Protein AF-A0A529NIE1-F1 (afdb_monomer_lite)

Secondary structure (DSSP, 8-state):
----THHHHHHHHHHH-----PPPPPP--SPP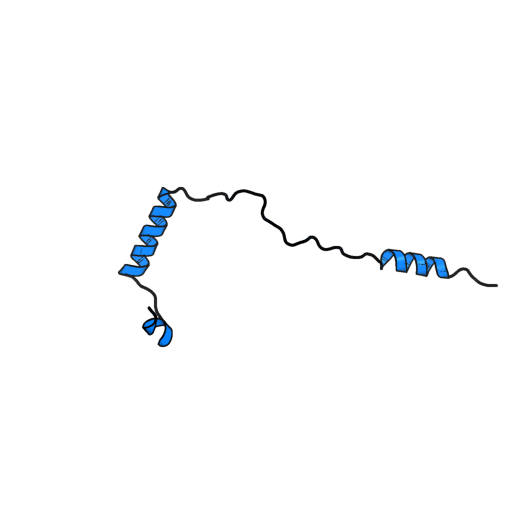--SS-HHHHHHHHHHHHHIIIII-----SHHHHHH-

Radius of gyration: 31.29 Å; chains: 1; bounding box: 40×26×90 Å

Structure (mmCIF, N/CA/C/O backbone):
data_AF-A0A529NIE1-F1
#
_entry.id   AF-A0A529NIE1-F1
#
loop_
_atom_site.group_PDB
_atom_site.id
_atom_site.type_symbol
_atom_site.label_atom_id
_atom_site.label_alt_id
_atom_site.label_comp_id
_atom_site.label_asym_id
_atom_site.label_entity_id
_atom_site.label_seq_id
_atom_site.pdbx_PDB_ins_code
_atom_site.Cartn_x
_atom_site.Cartn_y
_atom_site.Cartn_z
_atom_site.occupancy
_atom_site.B_iso_or_equiv
_atom_site.auth_seq_id
_atom_site.auth_comp_id
_atom_site.auth_asym_id
_atom_site.auth_atom_id
_atom_site.pdbx_PDB_model_num
ATOM 1 N N . MET A 1 1 ? 13.852 -7.139 -75.247 1.00 43.50 1 MET A N 1
ATOM 2 C CA . MET A 1 1 ? 14.728 -6.261 -74.439 1.00 43.50 1 MET A CA 1
ATOM 3 C C . MET A 1 1 ? 14.245 -6.304 -72.997 1.00 43.50 1 MET A C 1
ATOM 5 O O . MET A 1 1 ? 13.160 -5.815 -72.722 1.00 43.50 1 MET A O 1
ATOM 9 N N . SER A 1 2 ? 14.982 -6.978 -72.110 1.00 51.59 2 SER A N 1
ATOM 10 C CA . SER A 1 2 ? 14.585 -7.180 -70.709 1.00 51.59 2 SER A CA 1
ATOM 11 C C . SER A 1 2 ? 14.898 -5.925 -69.889 1.00 51.59 2 SER A C 1
ATOM 13 O O . SER A 1 2 ? 16.064 -5.592 -69.669 1.00 51.59 2 SER A O 1
ATOM 15 N N . ALA A 1 3 ? 13.862 -5.183 -69.497 1.00 55.28 3 ALA A N 1
ATOM 16 C CA . ALA A 1 3 ? 13.999 -4.024 -68.626 1.00 55.28 3 ALA A CA 1
ATOM 17 C C . ALA A 1 3 ? 14.208 -4.494 -67.177 1.00 55.28 3 ALA A C 1
ATOM 19 O O . ALA A 1 3 ? 13.456 -5.307 -66.645 1.00 55.28 3 ALA A O 1
ATOM 20 N N . ARG A 1 4 ? 15.258 -3.969 -66.547 1.00 62.97 4 ARG A N 1
ATOM 21 C CA . ARG A 1 4 ? 15.775 -4.306 -65.214 1.00 62.97 4 ARG A CA 1
ATOM 22 C C . ARG A 1 4 ? 14.774 -3.893 -64.113 1.00 62.97 4 ARG A C 1
ATOM 24 O O . ARG A 1 4 ? 14.975 -2.874 -63.461 1.00 62.97 4 ARG A O 1
ATOM 31 N N . SER A 1 5 ? 13.681 -4.635 -63.912 1.00 59.94 5 SER A N 1
ATOM 32 C CA . SER A 1 5 ? 12.605 -4.253 -62.971 1.00 59.94 5 SER A CA 1
ATOM 33 C C . SER A 1 5 ? 12.859 -4.636 -61.501 1.00 59.94 5 SER A C 1
ATOM 35 O O . SER A 1 5 ? 12.213 -4.092 -60.606 1.00 59.94 5 SER A O 1
ATOM 37 N N . GLY A 1 6 ? 13.847 -5.490 -61.209 1.00 69.69 6 GLY A N 1
ATOM 38 C CA . GLY A 1 6 ? 14.082 -6.025 -59.856 1.00 69.69 6 GLY A CA 1
ATOM 39 C C . GLY A 1 6 ? 14.624 -5.031 -58.817 1.00 69.69 6 GLY A C 1
ATOM 40 O O . GLY A 1 6 ? 14.545 -5.282 -57.620 1.00 69.69 6 GLY A O 1
ATOM 41 N N . GLY A 1 7 ? 15.153 -3.873 -59.229 1.00 80.69 7 GLY A N 1
ATOM 42 C CA . GLY A 1 7 ? 15.778 -2.921 -58.299 1.00 80.69 7 GLY A CA 1
ATOM 43 C C . GLY A 1 7 ? 14.791 -2.165 -57.400 1.00 80.69 7 GLY A C 1
ATOM 44 O O . GLY A 1 7 ? 15.173 -1.679 -56.336 1.00 80.69 7 GLY A O 1
ATOM 45 N N . ARG A 1 8 ? 13.526 -2.013 -57.814 1.00 81.19 8 ARG A N 1
ATOM 46 C CA . ARG A 1 8 ? 12.478 -1.439 -56.949 1.00 81.19 8 ARG A CA 1
ATOM 47 C C . ARG A 1 8 ? 12.027 -2.470 -55.918 1.00 81.19 8 ARG A C 1
ATOM 49 O O . ARG A 1 8 ? 11.959 -2.135 -54.742 1.00 81.19 8 ARG A O 1
ATOM 56 N N . ASP A 1 9 ? 11.814 -3.699 -56.365 1.00 81.62 9 ASP A N 1
ATOM 57 C CA . ASP A 1 9 ? 11.365 -4.810 -55.531 1.00 81.62 9 ASP A CA 1
ATOM 58 C C . ASP A 1 9 ? 12.407 -5.168 -54.457 1.00 81.62 9 ASP A C 1
ATOM 60 O O . ASP A 1 9 ? 12.091 -5.259 -53.275 1.00 81.62 9 ASP A O 1
ATOM 64 N N . ALA A 1 10 ? 13.695 -5.187 -54.823 1.00 81.44 10 ALA A N 1
ATOM 65 C CA . ALA A 1 10 ? 14.797 -5.353 -53.872 1.00 81.44 10 ALA A CA 1
ATOM 66 C C . ALA A 1 10 ? 14.842 -4.241 -52.806 1.00 81.44 10 ALA A C 1
ATOM 68 O O . ALA A 1 10 ? 15.057 -4.512 -51.627 1.00 81.44 10 ALA A O 1
ATOM 69 N N . ARG A 1 11 ? 14.596 -2.980 -53.195 1.00 81.88 11 ARG A N 1
ATOM 70 C CA . ARG A 1 11 ? 14.547 -1.843 -52.257 1.00 81.88 11 ARG A CA 1
ATOM 71 C C . ARG A 1 11 ? 13.306 -1.867 -51.370 1.00 81.88 11 ARG A C 1
ATOM 73 O O . ARG A 1 11 ? 13.381 -1.435 -50.225 1.00 81.88 11 ARG A O 1
ATOM 80 N N . GLN A 1 12 ? 12.179 -2.346 -51.889 1.00 81.00 12 GLN A N 1
ATOM 81 C CA . GLN A 1 12 ? 10.961 -2.547 -51.111 1.00 81.00 12 GLN A CA 1
ATOM 82 C C . GLN A 1 12 ? 11.170 -3.648 -50.073 1.00 81.00 12 GLN A C 1
ATOM 84 O O . GLN A 1 12 ? 10.913 -3.408 -48.897 1.00 81.00 12 GLN A O 1
ATOM 89 N N . LYS A 1 13 ? 11.743 -4.785 -50.484 1.00 79.94 13 LYS A N 1
ATOM 90 C CA . LYS A 1 13 ? 12.061 -5.911 -49.604 1.00 79.94 13 LYS A CA 1
ATOM 91 C C . LYS A 1 13 ? 13.013 -5.509 -48.477 1.00 79.94 13 LYS A C 1
ATOM 93 O O . LYS A 1 13 ? 12.708 -5.758 -47.322 1.00 79.94 13 LYS A O 1
ATOM 98 N N . LEU A 1 14 ? 14.090 -4.782 -48.787 1.00 79.62 14 LEU A N 1
ATOM 99 C CA . LEU A 1 14 ? 15.027 -4.249 -47.784 1.00 79.62 14 LEU A CA 1
ATOM 100 C C . LEU A 1 14 ? 14.377 -3.278 -46.782 1.00 79.62 14 LEU A C 1
ATOM 102 O O . LEU A 1 14 ? 14.843 -3.164 -45.654 1.00 79.62 14 LEU A O 1
ATOM 106 N N . ARG A 1 15 ? 13.321 -2.554 -47.178 1.00 76.12 15 ARG A N 1
ATOM 107 C CA . ARG A 1 15 ? 12.581 -1.662 -46.268 1.00 76.12 15 ARG A CA 1
ATOM 108 C C . ARG A 1 15 ? 11.562 -2.409 -45.415 1.00 76.12 15 ARG A C 1
ATOM 110 O O . ARG A 1 15 ? 11.336 -2.009 -44.278 1.00 76.12 15 ARG A O 1
ATOM 117 N N . SER A 1 16 ? 10.934 -3.445 -45.969 1.00 75.19 16 SER A N 1
ATOM 118 C CA . SER A 1 16 ? 9.959 -4.270 -45.255 1.00 75.19 16 SER A CA 1
ATOM 119 C C . SER A 1 16 ? 10.610 -5.291 -44.325 1.00 75.19 16 SER A C 1
ATOM 121 O O . SER A 1 16 ? 9.980 -5.700 -43.360 1.00 75.19 16 SER A O 1
ATOM 123 N N . ASP A 1 17 ? 11.865 -5.673 -44.577 1.00 73.19 17 ASP A N 1
ATOM 124 C CA . ASP A 1 17 ? 12.636 -6.646 -43.787 1.00 73.19 17 ASP A CA 1
ATOM 125 C C . ASP A 1 17 ? 13.220 -6.037 -42.499 1.00 73.19 17 ASP A C 1
ATOM 127 O O . ASP A 1 17 ? 14.337 -6.322 -42.065 1.00 73.19 17 ASP A O 1
ATOM 131 N N . ARG A 1 18 ? 12.469 -5.117 -41.887 1.00 68.88 18 ARG A N 1
ATOM 132 C 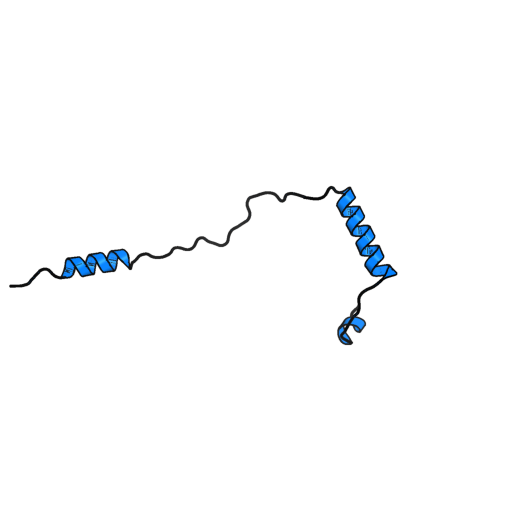CA . ARG A 1 18 ? 12.847 -4.501 -40.623 1.00 68.88 18 ARG A CA 1
ATOM 133 C C . ARG A 1 18 ? 12.259 -5.339 -39.500 1.00 68.88 18 ARG A C 1
ATOM 135 O O . ARG A 1 18 ? 11.145 -5.094 -39.047 1.00 68.88 18 ARG A O 1
ATOM 142 N N . THR A 1 19 ? 13.025 -6.334 -39.066 1.00 73.31 19 THR A N 1
ATOM 143 C CA . THR A 1 19 ? 12.714 -7.094 -37.852 1.00 73.31 19 THR A CA 1
ATOM 144 C C . THR A 1 19 ? 12.647 -6.120 -36.676 1.00 73.31 19 THR A C 1
ATOM 146 O O . THR A 1 19 ? 13.629 -5.449 -36.356 1.00 73.31 19 THR A O 1
ATOM 149 N N . VAL A 1 20 ? 11.469 -5.986 -36.064 1.00 76.12 20 VAL A N 1
ATOM 150 C CA . VAL A 1 20 ? 11.312 -5.226 -34.821 1.00 76.12 20 VAL A CA 1
ATOM 151 C C . VAL A 1 20 ? 11.814 -6.117 -33.696 1.00 76.12 20 VAL A C 1
ATOM 153 O O . VAL A 1 20 ? 11.113 -7.016 -33.243 1.00 76.12 20 VAL A O 1
ATOM 156 N N . THR A 1 21 ? 13.056 -5.899 -33.276 1.00 81.62 21 THR A N 1
ATOM 157 C CA . THR A 1 21 ? 13.597 -6.560 -32.089 1.00 81.62 21 THR A CA 1
ATOM 158 C C . THR A 1 21 ? 13.054 -5.852 -30.857 1.00 81.62 21 THR A C 1
ATOM 160 O O . THR A 1 21 ? 13.357 -4.682 -30.623 1.00 81.62 21 THR A O 1
ATOM 163 N N . TYR A 1 22 ? 12.235 -6.552 -30.078 1.00 86.19 22 TYR A N 1
ATOM 164 C CA . TYR A 1 22 ? 11.768 -6.059 -28.789 1.00 86.19 22 TYR A CA 1
ATOM 165 C C . TYR A 1 22 ? 12.865 -6.226 -27.743 1.00 86.19 22 TYR A C 1
ATOM 167 O O . TYR A 1 22 ? 13.586 -7.225 -27.732 1.00 86.19 22 TYR A O 1
ATOM 175 N N . LEU A 1 23 ? 12.985 -5.235 -26.864 1.00 88.69 23 LEU A N 1
ATOM 176 C CA . LEU A 1 23 ? 13.801 -5.375 -25.667 1.00 88.69 23 LEU A CA 1
ATOM 177 C C . LEU A 1 23 ? 13.145 -6.399 -24.722 1.00 88.69 23 LEU A C 1
ATOM 179 O O . LEU A 1 23 ? 11.916 -6.528 -24.731 1.00 88.69 23 LEU A O 1
ATOM 183 N N . PRO A 1 24 ? 13.939 -7.127 -23.918 1.00 90.69 24 PRO A N 1
ATOM 184 C CA . PRO A 1 24 ? 13.402 -7.984 -22.867 1.00 90.69 24 PRO A CA 1
ATOM 185 C C . PRO A 1 24 ? 12.611 -7.160 -21.841 1.00 90.69 24 PRO A C 1
ATOM 187 O O . PRO A 1 24 ? 12.663 -5.927 -21.832 1.00 90.69 24 PRO A O 1
ATOM 190 N N . SER A 1 25 ? 11.882 -7.844 -20.958 1.00 93.19 25 SER A N 1
ATOM 191 C CA . SER A 1 25 ? 11.210 -7.194 -19.832 1.00 93.19 25 SER A CA 1
ATOM 192 C C . SER A 1 25 ? 12.194 -6.340 -19.035 1.00 93.19 25 SER A C 1
ATOM 194 O O . SER A 1 25 ? 13.309 -6.772 -18.742 1.00 93.19 25 SER A O 1
ATOM 196 N N . LEU A 1 26 ? 11.775 -5.126 -18.686 1.00 93.75 26 LEU A N 1
ATOM 197 C CA . LEU A 1 26 ? 12.593 -4.205 -17.913 1.00 93.75 26 LEU A CA 1
ATOM 198 C C . LEU A 1 26 ? 12.795 -4.741 -16.492 1.00 93.75 26 LEU A C 1
ATOM 200 O O . LEU A 1 26 ? 11.835 -4.869 -15.734 1.00 93.75 26 LEU A O 1
ATOM 204 N N . GLU A 1 27 ? 14.048 -4.972 -16.115 1.00 93.00 27 GLU A N 1
ATOM 205 C CA . GLU A 1 27 ? 14.433 -5.172 -14.721 1.00 93.00 27 GLU A CA 1
ATOM 206 C C . GLU A 1 27 ? 14.814 -3.827 -14.097 1.00 93.00 27 GLU A C 1
ATOM 208 O O . GLU A 1 27 ? 15.596 -3.046 -14.651 1.00 93.00 27 GLU A O 1
ATOM 213 N N . ARG A 1 28 ? 14.231 -3.517 -12.937 1.00 94.19 28 ARG A N 1
A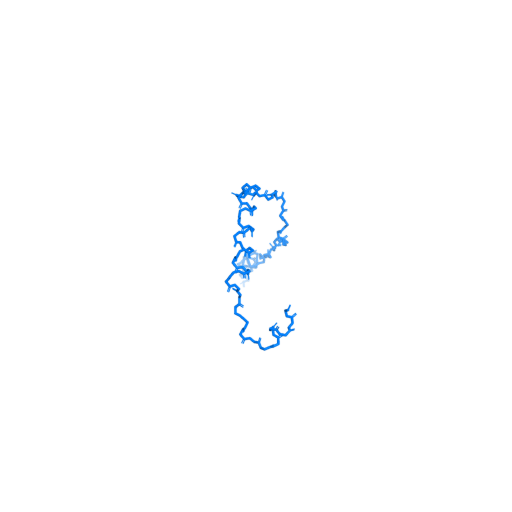TOM 214 C CA . ARG A 1 28 ? 14.467 -2.245 -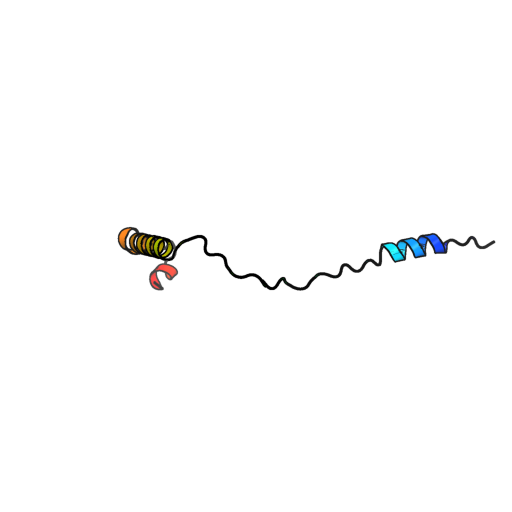12.251 1.00 94.19 28 ARG A CA 1
ATOM 215 C C . ARG A 1 28 ? 15.861 -2.239 -11.617 1.00 94.19 28 ARG A C 1
ATOM 217 O O . ARG A 1 28 ? 16.075 -2.888 -10.603 1.00 94.19 28 ARG A O 1
ATOM 224 N N . GLY A 1 29 ? 16.775 -1.443 -12.172 1.00 94.50 29 GLY A N 1
ATOM 225 C CA . GLY A 1 29 ? 18.137 -1.252 -11.642 1.00 94.50 29 GLY A CA 1
ATOM 226 C C . GLY A 1 29 ? 18.324 -0.054 -10.697 1.00 94.50 29 GLY A C 1
ATOM 227 O O . GLY A 1 29 ? 19.449 0.248 -10.314 1.00 94.50 29 GLY A O 1
ATOM 228 N N . LEU A 1 30 ? 17.254 0.670 -10.356 1.00 95.25 30 LEU A N 1
ATOM 229 C CA . LEU A 1 30 ? 17.300 1.848 -9.478 1.00 95.25 30 LEU A CA 1
ATOM 230 C C . LEU A 1 30 ? 16.797 1.496 -8.069 1.00 95.25 30 LEU A C 1
ATOM 232 O O . LEU A 1 30 ? 15.924 0.636 -7.958 1.00 95.25 30 LEU A O 1
ATOM 236 N N . PRO A 1 31 ? 17.282 2.158 -7.001 1.00 94.25 31 PRO A N 1
ATOM 237 C CA . PRO A 1 31 ? 16.757 1.974 -5.648 1.00 94.25 31 PRO A CA 1
ATOM 238 C C . PRO A 1 31 ? 15.354 2.574 -5.504 1.00 94.25 31 PRO A C 1
ATOM 240 O O . PRO A 1 31 ? 14.963 3.471 -6.256 1.00 94.25 31 PRO A O 1
ATOM 243 N N . TYR A 1 32 ? 14.554 2.060 -4.565 1.00 93.44 32 TYR A N 1
ATOM 244 C CA . TYR A 1 32 ? 13.278 2.689 -4.201 1.00 93.44 32 TYR A CA 1
ATOM 245 C C . TYR A 1 32 ? 13.530 4.019 -3.486 1.00 93.44 32 TYR A C 1
ATOM 247 O O . TYR A 1 32 ? 14.543 4.184 -2.810 1.00 93.44 32 TYR A O 1
ATOM 255 N N . MET A 1 33 ? 12.628 4.971 -3.701 1.00 93.75 33 MET A N 1
ATOM 256 C CA . MET A 1 33 ? 12.623 6.247 -3.001 1.00 93.75 33 MET A CA 1
ATOM 257 C C . MET A 1 33 ? 11.398 6.261 -2.104 1.00 93.75 33 MET A C 1
ATOM 259 O O . MET A 1 33 ? 10.276 6.158 -2.604 1.00 93.75 33 MET A O 1
ATOM 263 N N . ASP A 1 34 ? 11.626 6.412 -0.808 1.00 93.31 34 ASP A N 1
ATOM 264 C CA . ASP A 1 34 ? 10.546 6.549 0.155 1.00 93.31 34 ASP A CA 1
ATOM 265 C C . ASP A 1 34 ? 10.061 7.999 0.160 1.00 93.31 34 ASP A C 1
ATOM 267 O O . ASP A 1 34 ? 10.840 8.939 0.319 1.00 93.31 34 ASP A O 1
ATOM 271 N N . LEU A 1 35 ? 8.759 8.179 -0.066 1.00 94.81 3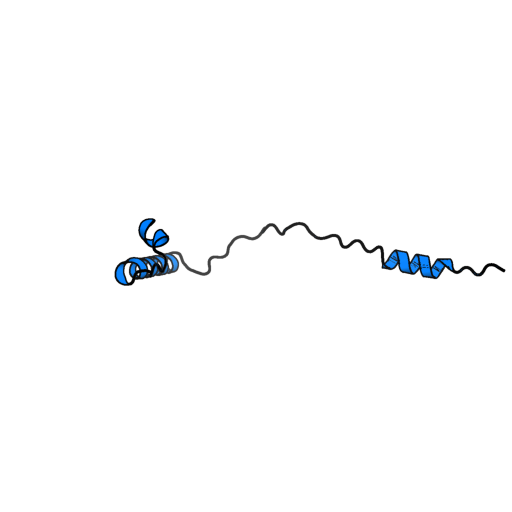5 LEU A N 1
ATOM 272 C CA . LEU A 1 35 ? 8.113 9.496 -0.057 1.00 94.81 35 LEU A CA 1
ATOM 273 C C . LEU A 1 35 ? 7.722 9.947 1.354 1.00 94.81 35 LEU A C 1
ATOM 275 O O . LEU A 1 35 ? 7.457 11.127 1.569 1.00 94.81 35 LEU A O 1
ATOM 279 N N . LEU A 1 36 ? 7.645 9.001 2.289 1.00 96.06 36 LEU A N 1
ATOM 280 C CA . LEU A 1 36 ? 7.210 9.207 3.663 1.00 96.06 36 LEU A CA 1
ATOM 281 C C . LEU A 1 36 ? 8.369 8.924 4.611 1.00 96.06 36 LEU A C 1
ATOM 283 O O . LEU A 1 36 ? 9.165 8.015 4.373 1.00 96.06 36 LEU A O 1
ATOM 287 N N . SER A 1 37 ? 8.441 9.681 5.704 1.00 96.62 37 SER A N 1
ATOM 288 C CA . SER A 1 37 ? 9.339 9.332 6.800 1.00 96.62 37 SER A CA 1
ATOM 289 C C . SER A 1 37 ? 8.831 8.080 7.539 1.00 96.62 37 SER A C 1
ATOM 291 O O . SER A 1 37 ? 7.646 7.739 7.439 1.00 96.62 37 SER A O 1
ATOM 293 N N . PRO A 1 38 ? 9.684 7.398 8.324 1.00 96.38 38 PRO A N 1
ATOM 294 C CA . PRO A 1 38 ? 9.243 6.281 9.159 1.00 96.38 38 PRO A CA 1
ATOM 295 C C . PRO A 1 38 ? 8.102 6.649 10.122 1.00 96.38 38 PRO A C 1
ATOM 297 O O . PRO A 1 38 ? 7.184 5.853 10.319 1.00 96.38 38 PRO A O 1
ATOM 300 N N . ASP A 1 39 ? 8.115 7.866 10.671 1.00 97.94 39 ASP A N 1
ATOM 301 C CA . ASP A 1 39 ? 7.077 8.342 11.593 1.00 97.94 39 ASP A CA 1
ATOM 302 C C . ASP A 1 39 ? 5.741 8.590 10.876 1.00 97.94 39 ASP A C 1
ATOM 304 O O . ASP A 1 39 ? 4.675 8.276 11.413 1.00 97.94 39 ASP A O 1
ATOM 308 N N . ASP A 1 40 ? 5.780 9.107 9.642 1.00 97.88 40 ASP A N 1
ATOM 309 C CA . ASP A 1 40 ? 4.580 9.281 8.815 1.00 97.88 40 ASP A CA 1
ATOM 310 C C . ASP A 1 40 ? 3.961 7.930 8.449 1.00 97.88 40 ASP A C 1
ATOM 312 O O . ASP A 1 40 ? 2.738 7.770 8.479 1.00 97.88 40 ASP A O 1
ATOM 316 N N . LEU A 1 41 ? 4.806 6.939 8.151 1.00 97.56 41 LEU A N 1
ATOM 317 C CA . LEU A 1 41 ? 4.361 5.581 7.869 1.00 97.56 41 LEU A CA 1
ATOM 318 C C . LEU A 1 41 ? 3.696 4.950 9.098 1.00 97.56 41 LEU A C 1
ATOM 320 O O . LEU A 1 41 ? 2.630 4.347 8.980 1.00 97.56 41 LEU A O 1
ATOM 324 N N . LEU A 1 42 ? 4.279 5.139 10.285 1.00 98.19 42 LEU A N 1
ATOM 325 C CA . LEU A 1 42 ? 3.697 4.650 11.533 1.00 98.19 42 LEU A CA 1
ATOM 326 C C . LEU A 1 42 ? 2.363 5.339 11.843 1.00 98.19 42 LEU A C 1
ATOM 328 O O . LEU A 1 42 ? 1.406 4.687 12.257 1.00 98.19 42 LEU A O 1
ATOM 332 N N . ARG A 1 43 ? 2.262 6.648 11.591 1.00 98.38 43 ARG A N 1
ATOM 333 C CA . ARG A 1 43 ? 0.998 7.381 11.726 1.00 98.38 43 ARG A CA 1
ATOM 334 C C . ARG A 1 43 ? -0.074 6.812 10.800 1.00 98.38 43 ARG A C 1
ATOM 336 O O . ARG A 1 43 ? -1.196 6.586 11.251 1.00 98.38 43 ARG A O 1
ATOM 343 N N . LEU A 1 44 ? 0.260 6.579 9.531 1.00 98.00 44 LEU A N 1
ATOM 344 C CA . LEU A 1 44 ? -0.665 5.993 8.563 1.00 98.00 44 LEU A CA 1
ATOM 345 C C . LEU A 1 44 ? -1.114 4.596 9.001 1.00 98.00 44 LEU A C 1
ATOM 347 O O . LEU A 1 44 ? -2.302 4.286 8.927 1.00 98.00 44 LEU A O 1
ATOM 351 N N . HIS A 1 45 ? -0.183 3.780 9.498 1.00 97.88 45 HIS A N 1
ATOM 352 C CA . HIS A 1 45 ? -0.492 2.461 10.038 1.00 97.88 45 HIS A CA 1
ATOM 353 C C . HIS A 1 45 ? -1.484 2.544 11.205 1.00 97.88 45 HIS A C 1
ATOM 355 O O . HIS A 1 45 ? -2.519 1.887 11.163 1.00 97.88 45 HIS A O 1
ATOM 361 N N . ASN A 1 46 ? -1.231 3.406 12.192 1.00 98.44 46 ASN A N 1
ATOM 362 C CA . ASN A 1 46 ? -2.100 3.545 13.362 1.00 98.44 46 ASN A CA 1
ATOM 363 C C . ASN A 1 46 ? -3.515 4.000 12.985 1.00 98.44 46 ASN A C 1
ATOM 365 O O . ASN A 1 46 ? -4.490 3.453 13.491 1.00 98.44 46 ASN A O 1
ATOM 369 N N . ILE A 1 47 ? -3.638 4.959 12.061 1.00 98.38 47 ILE A N 1
ATOM 370 C CA . ILE A 1 47 ? -4.949 5.405 11.564 1.00 98.38 47 ILE A CA 1
ATOM 371 C C . ILE A 1 47 ? -5.649 4.271 10.808 1.00 98.38 47 ILE A C 1
ATOM 373 O O . ILE A 1 47 ? -6.853 4.090 10.950 1.00 98.38 47 ILE A O 1
ATOM 377 N N . SER A 1 48 ? -4.905 3.486 10.025 1.00 98.44 48 SER A N 1
ATOM 378 C CA . SER A 1 48 ? -5.470 2.336 9.311 1.00 98.44 48 SER A CA 1
ATOM 379 C C . SER A 1 48 ? -6.022 1.297 10.288 1.00 98.44 48 SER A C 1
ATOM 381 O O . SER A 1 48 ? -7.139 0.829 10.097 1.00 98.44 48 SER A O 1
ATOM 383 N N . MET A 1 49 ? -5.287 0.988 11.362 1.00 98.44 49 MET A N 1
ATOM 384 C CA . MET A 1 49 ? -5.757 0.079 12.413 1.00 98.44 49 MET A CA 1
ATOM 385 C C . MET A 1 49 ? -6.994 0.624 13.124 1.00 98.44 49 MET A C 1
ATOM 387 O O . MET A 1 49 ? -7.971 -0.101 13.278 1.00 98.44 49 MET A O 1
ATOM 391 N N . GLN A 1 50 ? -6.999 1.917 13.452 1.00 98.50 50 GLN A N 1
ATOM 392 C CA . GLN A 1 50 ? -8.166 2.569 14.040 1.00 98.50 50 GLN A CA 1
ATOM 393 C C . GLN A 1 50 ? -9.403 2.436 13.139 1.00 98.50 50 GLN A C 1
ATOM 395 O O . GLN A 1 50 ? -10.483 2.118 13.621 1.00 98.50 50 GLN A O 1
ATOM 400 N N . ILE A 1 51 ? -9.256 2.627 11.823 1.00 98.50 51 ILE A N 1
ATOM 401 C CA . ILE A 1 51 ? -10.360 2.436 10.873 1.00 98.50 51 ILE A CA 1
ATOM 402 C C . ILE A 1 51 ? -10.851 0.985 10.904 1.00 98.50 51 ILE A C 1
ATOM 404 O O . ILE A 1 51 ? -12.057 0.760 10.964 1.00 98.50 51 ILE A O 1
ATOM 408 N N . LEU A 1 52 ? -9.948 0.003 10.876 1.00 97.50 52 LEU A N 1
ATOM 409 C CA . LEU A 1 52 ? -10.329 -1.411 10.884 1.00 97.50 52 LEU A CA 1
ATOM 410 C C . LEU A 1 52 ? -11.062 -1.818 12.169 1.00 97.50 52 LEU A C 1
ATOM 412 O O . LEU A 1 52 ? -11.996 -2.611 12.101 1.00 97.50 52 LEU A O 1
ATOM 416 N N . GLU A 1 53 ? -10.664 -1.274 13.316 1.00 97.69 53 GLU A N 1
ATOM 417 C CA . GLU A 1 53 ? -11.210 -1.641 14.626 1.00 97.69 53 GLU A CA 1
ATOM 418 C C . GLU A 1 53 ? -12.485 -0.866 14.985 1.00 97.69 53 GLU A C 1
ATOM 420 O O . GLU A 1 53 ? -13.432 -1.444 15.516 1.00 97.69 53 GLU A O 1
ATOM 425 N N . GLU A 1 54 ? -12.526 0.439 14.704 1.00 98.19 54 GLU A N 1
ATOM 426 C CA . GLU A 1 54 ? -13.628 1.315 15.122 1.00 98.19 54 GLU A CA 1
ATOM 427 C C . GLU A 1 54 ? -14.719 1.464 14.054 1.00 98.19 54 GLU A C 1
ATOM 429 O O . GLU A 1 54 ? -15.882 1.683 14.394 1.00 98.19 54 GLU A O 1
ATOM 434 N N . ILE A 1 55 ? -14.363 1.370 12.767 1.00 97.75 55 ILE A N 1
ATOM 435 C CA . ILE A 1 55 ? -15.302 1.527 11.642 1.00 97.75 55 ILE A CA 1
ATOM 436 C C . ILE A 1 55 ? -15.588 0.174 10.981 1.00 97.75 55 ILE A C 1
ATOM 438 O O . ILE A 1 55 ? -16.743 -0.138 10.692 1.00 97.75 55 ILE A O 1
ATOM 442 N N . GLY A 1 56 ? -14.553 -0.636 10.761 1.00 95.94 56 GLY A N 1
ATOM 443 C CA . GLY A 1 56 ? -14.657 -1.940 10.116 1.00 95.94 56 GLY A CA 1
ATOM 444 C 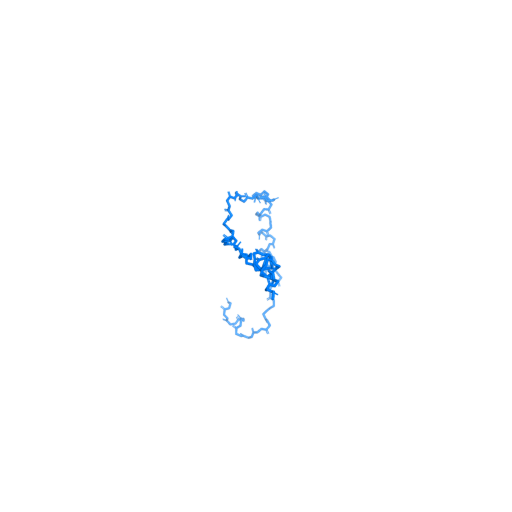C . GLY A 1 56 ? -14.794 -1.881 8.592 1.00 95.94 56 GLY A C 1
ATOM 445 O O . GLY A 1 56 ? -14.684 -0.829 7.955 1.00 95.94 56 GLY A O 1
ATOM 446 N N . ILE A 1 57 ? -15.009 -3.054 7.994 1.00 96.31 57 ILE A N 1
ATOM 447 C CA . ILE A 1 57 ? -15.217 -3.250 6.555 1.00 96.31 57 ILE A CA 1
ATOM 448 C C . ILE A 1 57 ? -16.492 -4.076 6.360 1.00 96.31 57 ILE A C 1
ATOM 450 O O . ILE A 1 57 ? -16.741 -5.035 7.086 1.00 96.31 57 ILE A O 1
ATOM 454 N N . GLU A 1 58 ? -17.303 -3.707 5.369 1.00 96.25 58 GLU A N 1
ATOM 455 C CA . GLU A 1 58 ? -18.491 -4.467 4.976 1.00 96.25 58 GLU A CA 1
ATOM 456 C C . GLU A 1 58 ? -18.098 -5.671 4.104 1.00 96.25 58 GLU A C 1
ATOM 458 O O . GLU A 1 58 ? -17.581 -5.502 2.996 1.00 96.25 58 GLU A O 1
ATOM 463 N N . PHE A 1 59 ? -18.413 -6.881 4.569 1.00 97.56 59 PHE A N 1
ATOM 464 C CA . PHE A 1 59 ? -18.387 -8.089 3.746 1.00 97.56 59 PHE A CA 1
ATOM 465 C C . PHE A 1 59 ? -19.740 -8.265 3.062 1.00 97.56 59 PHE A C 1
ATOM 467 O O . PHE A 1 59 ? -20.759 -8.452 3.718 1.00 97.56 59 PHE A O 1
ATOM 474 N N . ARG A 1 60 ? -19.749 -8.171 1.728 1.00 96.88 60 ARG A N 1
ATOM 475 C CA . ARG A 1 60 ? -20.968 -8.278 0.900 1.00 96.88 60 ARG A CA 1
ATOM 476 C C . ARG A 1 60 ? -21.253 -9.692 0.400 1.00 96.88 60 ARG A C 1
ATOM 478 O O . ARG A 1 60 ? -22.102 -9.868 -0.469 1.00 96.88 60 ARG A O 1
ATOM 485 N N . ASP A 1 61 ? -20.501 -10.657 0.902 1.00 97.38 61 ASP A N 1
ATOM 486 C CA . ASP A 1 61 ? -20.568 -12.059 0.529 1.00 97.38 61 ASP A CA 1
ATOM 487 C C . ASP A 1 61 ? -20.477 -12.919 1.793 1.00 97.38 61 ASP A C 1
ATOM 489 O O . ASP A 1 61 ? -19.676 -12.624 2.687 1.00 97.38 61 ASP A O 1
ATOM 493 N N . ASP A 1 62 ? -21.311 -13.955 1.855 1.00 96.56 62 ASP A N 1
ATOM 494 C CA . ASP A 1 62 ? -21.487 -14.784 3.050 1.00 96.56 62 ASP A CA 1
ATOM 495 C C . ASP A 1 62 ? -20.259 -15.678 3.299 1.00 96.56 62 ASP A C 1
ATOM 497 O O . ASP A 1 62 ? -19.853 -15.867 4.443 1.00 96.56 62 ASP A O 1
ATOM 501 N N . GLU A 1 63 ? -19.615 -16.179 2.238 1.00 97.56 63 GLU A N 1
ATOM 502 C CA . GLU A 1 63 ? -18.387 -16.979 2.363 1.00 97.56 63 GLU A CA 1
ATOM 503 C C . GLU A 1 63 ? -17.225 -16.122 2.880 1.00 97.56 63 GLU A C 1
ATOM 505 O O . GLU A 1 63 ? -16.443 -16.559 3.726 1.00 97.56 63 GLU A O 1
ATOM 510 N N . ALA A 1 64 ? -17.130 -14.873 2.413 1.00 96.88 64 ALA A N 1
ATOM 511 C CA . ALA A 1 64 ? -16.090 -13.960 2.859 1.00 96.88 64 ALA A CA 1
ATOM 512 C C . ALA A 1 64 ? -16.158 -13.729 4.374 1.00 96.88 64 ALA A C 1
ATOM 514 O O . ALA A 1 64 ? -15.138 -13.873 5.037 1.00 96.88 64 ALA A O 1
ATOM 515 N N . VAL A 1 65 ? -17.334 -13.422 4.937 1.00 95.88 65 VAL A N 1
ATOM 516 C CA . VAL A 1 65 ? -17.450 -13.181 6.387 1.00 95.88 65 VAL A CA 1
ATOM 517 C C . VAL A 1 65 ? -17.200 -14.439 7.224 1.00 95.88 65 VAL A C 1
ATOM 519 O O . VAL A 1 65 ? -16.718 -14.321 8.342 1.00 95.88 65 VAL A O 1
ATOM 522 N N . GLU A 1 66 ? -17.480 -15.635 6.699 1.00 96.19 66 GLU A N 1
ATOM 523 C CA . GLU A 1 66 ? -17.177 -16.896 7.391 1.00 96.19 66 GLU A CA 1
ATOM 524 C C . GLU A 1 66 ? -15.668 -17.186 7.454 1.00 96.19 66 GLU A C 1
ATOM 526 O O . GLU A 1 66 ? -15.191 -17.820 8.396 1.00 96.19 66 GLU A O 1
ATOM 531 N N . MET A 1 67 ? -14.906 -16.725 6.460 1.00 96.19 67 MET A N 1
ATOM 532 C CA . MET A 1 67 ? -13.460 -16.941 6.386 1.00 96.19 67 MET A CA 1
ATOM 533 C C . MET A 1 67 ? -12.649 -16.031 7.324 1.00 96.19 67 MET A C 1
ATOM 535 O O . MET A 1 67 ? -11.520 -16.386 7.674 1.00 96.19 67 MET A O 1
ATOM 539 N N . TRP A 1 68 ? -13.186 -14.861 7.673 1.00 92.06 68 TRP A N 1
ATOM 540 C CA . TRP A 1 68 ? -12.508 -13.843 8.485 1.00 92.06 68 TRP A CA 1
ATOM 541 C C . TRP A 1 68 ? -12.529 -14.151 9.983 1.00 92.06 68 TRP A C 1
ATOM 543 O O . TRP A 1 68 ? -11.462 -13.950 10.612 1.00 92.06 68 TRP A O 1
#

Sequence (68 aa):
MSARSGGRDARQKLRSDRTVTYLPSLERGLPYMDLLSPDDLLRLHNISMQILEEIGIEFRDDEAVEMW

Foldseek 3Di:
DDDPPCPVVVVVCVVVPDPPDDDPDDDDPDDDDDPDDPVRVVVVVVVVVCCCPVVNDDDPDPVVVVVD

pLDDT: mean 88.56, std 12.75, range [43.5, 98.5]